Protein AF-A0A117M115-F1 (afdb_monomer_lite)

Organism: NCBI:txid1184387

Secondary structure (DSSP, 8-state):
---SSS-S-GGG-S-------S-----SSPPBHHHHHHHHHHHTPPPPP-TTS--SSSBP-S--HHHH--

pLDDT: mean 92.96, std 7.16, range [56.44, 97.56]

Structure (mmCIF, N/CA/C/O backbone):
data_AF-A0A117M115-F1
#
_entry.id   AF-A0A117M115-F1
#
loop_
_atom_site.group_PDB
_atom_site.id
_atom_site.type_symbol
_atom_site.label_atom_id
_atom_site.label_alt_id
_atom_site.label_comp_id
_atom_site.label_asym_id
_atom_site.label_entity_id
_atom_site.label_seq_id
_atom_site.pdbx_PDB_ins_code
_atom_site.Cartn_x
_atom_site.Cartn_y
_atom_site.Cartn_z
_atom_site.occupancy
_atom_site.B_iso_or_equiv
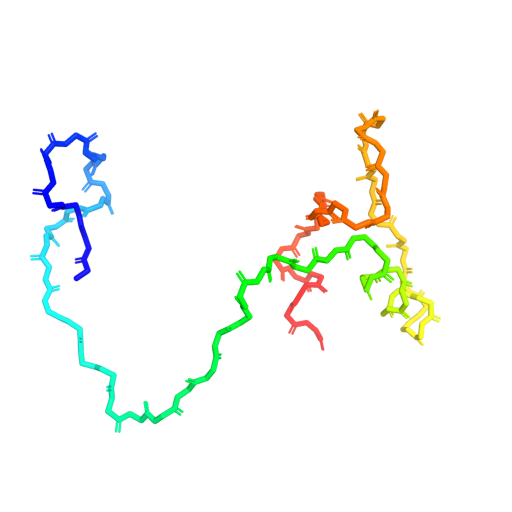_atom_site.auth_seq_id
_atom_site.auth_comp_id
_atom_site.auth_asym_id
_atom_site.auth_atom_id
_atom_site.pdbx_PDB_model_num
ATOM 1 N N . MET A 1 1 ? 11.495 -3.695 -14.572 1.00 94.50 1 MET A N 1
ATOM 2 C CA . MET A 1 1 ? 11.286 -3.032 -13.271 1.00 94.50 1 MET A CA 1
ATOM 3 C C . MET A 1 1 ? 12.540 -2.238 -12.931 1.00 94.50 1 MET A C 1
ATOM 5 O O . MET A 1 1 ? 13.632 -2.726 -13.207 1.00 94.50 1 MET A O 1
ATOM 9 N N . GLY A 1 2 ? 12.372 -1.019 -12.422 1.00 95.12 2 GLY A N 1
ATOM 10 C CA . GLY A 1 2 ? 13.438 -0.029 -12.220 1.00 95.12 2 GLY A CA 1
ATOM 11 C C . GLY A 1 2 ? 13.108 1.302 -12.902 1.00 95.12 2 GLY A C 1
ATOM 12 O O . GLY A 1 2 ? 12.116 1.386 -13.634 1.00 95.12 2 GLY A O 1
ATOM 13 N N . ASP A 1 3 ? 13.921 2.325 -12.660 1.00 95.00 3 ASP A N 1
ATOM 14 C CA . ASP A 1 3 ? 13.727 3.661 -13.234 1.00 95.00 3 ASP A CA 1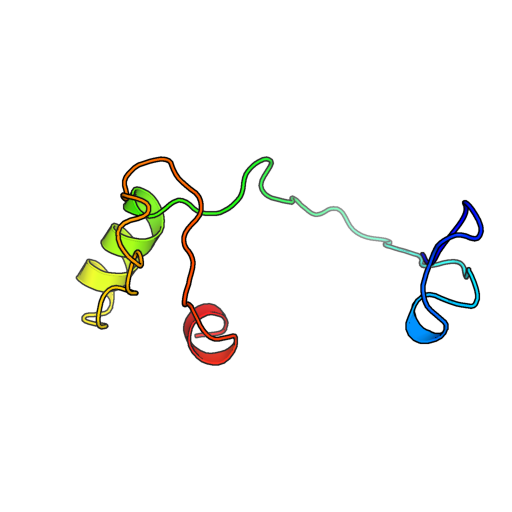
ATOM 15 C C . ASP A 1 3 ? 13.940 3.671 -14.763 1.00 95.00 3 ASP A C 1
ATOM 17 O O . ASP A 1 3 ? 14.880 3.078 -15.296 1.00 95.00 3 ASP A O 1
ATOM 21 N N . THR A 1 4 ? 13.030 4.340 -15.474 1.00 93.50 4 THR A N 1
ATOM 22 C CA . THR A 1 4 ? 13.038 4.492 -16.940 1.00 93.50 4 THR A CA 1
ATOM 23 C C . THR A 1 4 ? 13.289 5.941 -17.377 1.00 93.50 4 THR A C 1
ATOM 25 O O . THR A 1 4 ? 13.672 6.167 -18.527 1.00 93.50 4 THR A O 1
ATOM 28 N N . TRP A 1 5 ? 13.083 6.923 -16.495 1.00 92.00 5 TRP A N 1
ATOM 29 C CA . TRP A 1 5 ? 13.138 8.350 -16.832 1.00 92.00 5 TRP A CA 1
ATOM 30 C C . TRP A 1 5 ? 14.450 9.025 -16.420 1.00 92.00 5 TRP A C 1
ATOM 32 O O . TRP A 1 5 ? 14.741 10.117 -16.913 1.00 92.00 5 TRP A O 1
ATOM 42 N N . GLY A 1 6 ? 15.284 8.351 -15.625 1.00 90.56 6 GLY A N 1
ATOM 43 C CA . GLY A 1 6 ? 16.615 8.828 -15.247 1.00 90.56 6 GLY A CA 1
ATOM 44 C C . GLY A 1 6 ? 16.596 9.856 -14.116 1.00 90.56 6 GLY A C 1
ATOM 45 O O . GLY A 1 6 ? 17.589 10.561 -13.927 1.00 90.56 6 GLY A O 1
ATOM 46 N N . ASP A 1 7 ? 15.476 9.974 -13.404 1.00 93.88 7 ASP A N 1
ATOM 47 C CA . ASP A 1 7 ? 15.287 10.813 -12.220 1.00 93.88 7 ASP A CA 1
ATOM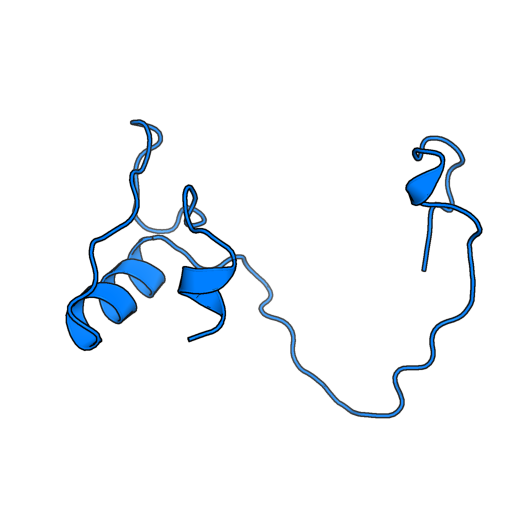 48 C C . ASP A 1 7 ? 15.153 9.997 -10.920 1.00 93.88 7 ASP A C 1
ATOM 50 O O . ASP A 1 7 ? 14.979 10.586 -9.849 1.00 93.88 7 ASP A O 1
ATOM 54 N N . GLY A 1 8 ? 15.282 8.667 -10.998 1.00 90.25 8 GLY A N 1
ATOM 55 C CA . GLY A 1 8 ? 15.253 7.762 -9.851 1.00 90.25 8 GLY A CA 1
ATOM 56 C C . GLY A 1 8 ? 16.544 7.753 -9.029 1.00 90.25 8 GLY A C 1
ATOM 57 O O . GLY A 1 8 ? 17.610 8.218 -9.449 1.00 90.25 8 GLY A O 1
ATOM 58 N N . TYR A 1 9 ? 16.457 7.196 -7.823 1.00 94.88 9 TYR A N 1
ATOM 59 C CA . TYR A 1 9 ? 17.616 7.015 -6.949 1.00 94.88 9 TYR A CA 1
ATOM 60 C C . TYR A 1 9 ? 18.486 5.818 -7.369 1.00 94.88 9 TYR A C 1
ATOM 62 O O . TYR A 1 9 ? 18.059 4.930 -8.106 1.00 94.88 9 TYR A O 1
ATOM 70 N N . GLU A 1 10 ? 19.718 5.741 -6.849 1.00 95.44 10 GLU A N 1
ATOM 71 C CA . GLU A 1 10 ? 20.654 4.646 -7.164 1.00 95.44 10 GLU A CA 1
ATOM 72 C C . GLU A 1 10 ? 20.075 3.249 -6.872 1.00 95.44 10 GLU A C 1
ATO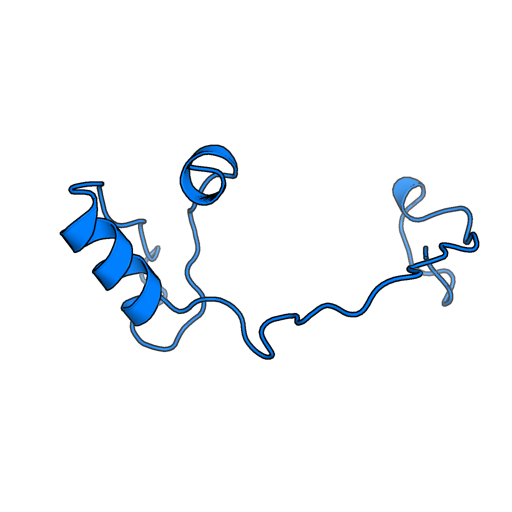M 74 O O . GLU A 1 10 ? 20.409 2.288 -7.560 1.00 95.44 10 GLU A O 1
ATOM 79 N N . ASN A 1 11 ? 19.181 3.128 -5.884 1.00 95.56 11 ASN A N 1
ATOM 80 C CA . ASN A 1 11 ? 18.526 1.869 -5.517 1.00 95.56 11 ASN A CA 1
ATOM 81 C C . ASN A 1 11 ? 17.341 1.484 -6.423 1.00 95.56 11 ASN A C 1
ATOM 83 O O . ASN A 1 11 ? 16.757 0.420 -6.224 1.00 95.56 11 ASN A O 1
ATOM 87 N N . GLU A 1 12 ? 16.983 2.316 -7.400 1.00 96.56 12 GLU A N 1
ATOM 88 C CA . GLU A 1 12 ? 15.967 2.024 -8.422 1.00 96.56 12 GLU A CA 1
ATOM 89 C C . GLU A 1 12 ? 16.592 1.501 -9.729 1.00 96.56 12 GLU A C 1
ATOM 91 O O . GLU A 1 12 ? 15.884 1.197 -10.694 1.00 96.56 12 GLU A O 1
ATOM 96 N N . LEU A 1 13 ? 17.924 1.375 -9.756 1.00 94.75 13 LEU A N 1
ATOM 97 C CA . LEU A 1 13 ? 18.726 0.959 -10.900 1.00 94.75 13 LEU A CA 1
ATOM 98 C C . LEU A 1 13 ? 19.496 -0.349 -10.616 1.00 94.75 13 LEU A C 1
ATOM 100 O O . LEU A 1 13 ? 19.795 -0.665 -9.464 1.00 94.75 13 LEU A O 1
ATOM 104 N N . PRO A 1 14 ? 19.883 -1.100 -11.665 1.00 94.06 14 PRO A N 1
ATOM 105 C CA . PRO A 1 14 ? 19.530 -0.888 -13.067 1.00 94.06 14 PRO A CA 1
ATOM 106 C C . PRO A 1 14 ? 18.113 -1.379 -13.397 1.00 94.06 14 PRO A C 1
ATOM 108 O O . PRO A 1 14 ? 17.589 -2.318 -12.788 1.00 94.06 14 PRO A O 1
ATOM 111 N N . LEU A 1 15 ? 17.530 -0.791 -14.443 1.00 96.00 15 LEU A N 1
ATOM 112 C CA . LEU A 1 15 ? 16.348 -1.340 -15.099 1.00 96.00 15 LEU A CA 1
ATOM 113 C C . LEU A 1 15 ? 16.633 -2.773 -15.579 1.00 96.00 15 LEU A C 1
ATOM 115 O O . LEU A 1 15 ? 17.602 -3.009 -16.302 1.00 96.00 15 LEU A O 1
ATOM 119 N N . HIS A 1 16 ? 15.776 -3.721 -15.204 1.00 95.31 16 HIS A N 1
ATOM 120 C CA . HIS A 1 16 ? 15.898 -5.127 -15.603 1.00 95.31 16 HIS A CA 1
ATOM 121 C C . HIS A 1 16 ? 14.533 -5.776 -15.873 1.00 95.31 16 HIS A C 1
ATOM 123 O O . HIS A 1 16 ? 13.486 -5.263 -15.466 1.00 95.31 16 HIS A O 1
ATOM 129 N N . GLU A 1 17 ? 14.531 -6.901 -16.585 1.00 97.06 17 GLU A N 1
ATOM 130 C CA . GLU A 1 17 ? 13.319 -7.661 -16.902 1.00 97.06 17 GLU A CA 1
ATOM 131 C C . GLU A 1 17 ? 12.862 -8.510 -15.706 1.00 97.06 17 GLU A C 1
ATOM 133 O O . GLU A 1 17 ? 13.679 -9.111 -15.011 1.00 97.06 17 GLU A O 1
ATOM 138 N N . VAL A 1 18 ? 11.547 -8.554 -15.478 1.00 96.56 18 VAL A N 1
ATOM 139 C CA . VAL A 1 18 ? 10.902 -9.415 -14.479 1.00 96.56 18 VAL A CA 1
ATOM 140 C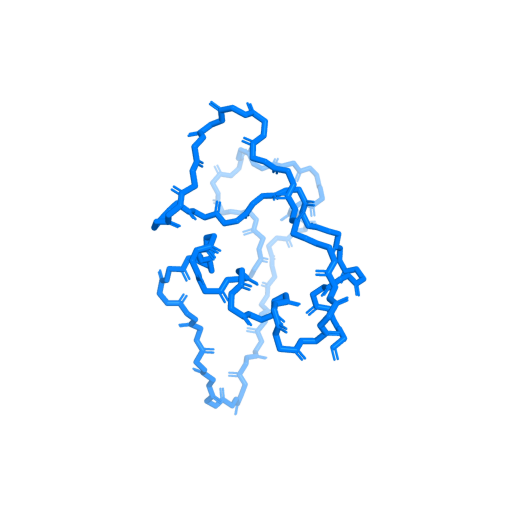 C . VAL A 1 18 ? 9.748 -10.135 -15.165 1.00 96.56 18 VAL A C 1
ATOM 142 O O . VAL A 1 18 ? 8.867 -9.485 -15.728 1.00 96.56 18 VAL A O 1
ATOM 145 N N . THR A 1 19 ? 9.746 -11.464 -15.111 1.00 97.50 19 THR A N 1
ATOM 146 C CA . THR A 1 19 ? 8.673 -12.299 -15.659 1.00 97.50 19 THR A CA 1
ATOM 147 C C . THR A 1 19 ? 7.681 -12.648 -14.553 1.00 97.50 19 THR A C 1
ATOM 149 O O . THR A 1 19 ? 8.071 -13.223 -13.540 1.00 97.50 19 THR A O 1
ATOM 152 N N . ILE A 1 20 ? 6.403 -12.313 -14.754 1.00 96.25 20 ILE A N 1
ATOM 153 C CA . ILE A 1 20 ? 5.289 -12.814 -13.941 1.00 96.25 20 ILE A CA 1
ATOM 154 C C . ILE A 1 20 ? 4.480 -13.740 -14.846 1.00 96.25 20 ILE A C 1
ATOM 156 O O . ILE A 1 20 ? 3.835 -13.284 -15.787 1.00 96.25 20 ILE A O 1
ATOM 160 N N . ASP A 1 21 ? 4.593 -15.042 -14.612 1.00 97.12 21 ASP A N 1
ATOM 161 C CA . ASP A 1 21 ? 4.083 -16.118 -15.470 1.00 97.12 21 ASP A CA 1
ATOM 162 C C . ASP A 1 21 ? 2.743 -16.699 -14.991 1.00 97.12 21 ASP A C 1
ATOM 164 O O . ASP A 1 21 ? 2.307 -17.755 -15.452 1.00 97.12 21 ASP A O 1
ATOM 168 N N . TYR A 1 22 ? 2.072 -15.992 -14.083 1.00 96.62 22 TYR A N 1
ATOM 169 C CA . TYR A 1 22 ? 0.779 -16.355 -13.519 1.00 96.62 22 TYR A CA 1
ATOM 170 C C . TYR A 1 22 ? -0.182 -15.164 -13.506 1.00 96.62 22 TYR A C 1
ATOM 172 O O . TYR A 1 22 ? 0.233 -14.005 -13.470 1.00 96.62 22 TYR A O 1
ATOM 180 N N . ASP A 1 23 ? -1.481 -15.463 -13.486 1.00 97.56 23 ASP A N 1
ATOM 181 C CA . ASP A 1 23 ? -2.524 -14.456 -13.308 1.00 97.56 23 ASP A CA 1
ATOM 182 C C . ASP A 1 23 ? -2.594 -14.017 -11.842 1.00 97.56 23 ASP A C 1
ATOM 184 O O . ASP A 1 23 ? -2.577 -14.835 -10.920 1.00 97.56 23 ASP A O 1
ATOM 188 N N . TYR A 1 24 ? -2.718 -12.713 -11.617 1.00 96.62 24 TYR A N 1
ATOM 189 C CA . TYR A 1 24 ? -2.878 -12.135 -10.289 1.00 96.62 24 TYR A CA 1
ATOM 190 C C . TYR A 1 24 ? -3.788 -10.908 -10.342 1.00 96.62 24 TYR A C 1
ATOM 192 O O . TYR A 1 24 ? -3.985 -10.287 -11.388 1.00 96.62 24 TYR A O 1
ATOM 200 N N . PHE A 1 25 ? -4.338 -10.546 -9.186 1.00 97.12 25 PHE A N 1
ATOM 201 C CA . PHE A 1 25 ? -5.130 -9.335 -9.015 1.00 97.12 25 PHE A CA 1
ATOM 202 C C . PHE A 1 25 ? -4.409 -8.389 -8.065 1.00 97.12 25 PHE A C 1
ATOM 204 O O . PHE A 1 25 ? -3.855 -8.811 -7.052 1.00 97.12 25 PHE A O 1
ATOM 211 N N . ILE A 1 26 ? -4.450 -7.100 -8.383 1.00 96.44 26 ILE A N 1
ATOM 212 C CA . ILE A 1 26 ? -4.015 -6.028 -7.490 1.00 96.44 26 ILE A CA 1
ATOM 213 C C . ILE A 1 26 ? -5.221 -5.132 -7.236 1.00 96.44 26 ILE A C 1
ATOM 215 O O . ILE A 1 26 ? -5.986 -4.826 -8.155 1.00 96.44 26 ILE A O 1
ATOM 219 N N . GLY A 1 27 ? -5.400 -4.726 -5.979 1.00 96.06 27 GLY A N 1
ATOM 220 C CA . GLY A 1 27 ? -6.412 -3.744 -5.612 1.00 96.06 27 GLY A CA 1
ATOM 221 C C . GLY A 1 27 ? -6.211 -2.455 -6.406 1.00 96.06 27 GLY A C 1
ATOM 222 O O . GLY A 1 27 ? -5.114 -1.910 -6.461 1.00 96.06 27 GLY A O 1
ATOM 223 N N . LYS A 1 28 ? -7.276 -1.955 -7.038 1.00 97.25 28 LYS A N 1
ATOM 224 C CA . LYS A 1 28 ? -7.214 -0.703 -7.808 1.00 97.25 28 LYS A CA 1
ATOM 225 C C . LYS A 1 28 ? -6.908 0.516 -6.926 1.00 97.25 28 LYS A C 1
ATOM 227 O O . LYS A 1 28 ? -6.396 1.512 -7.425 1.00 97.25 28 LYS A O 1
ATOM 232 N N . TYR A 1 29 ? -7.284 0.437 -5.654 1.00 97.19 29 TYR A N 1
ATOM 233 C CA . TYR A 1 29 ? -7.136 1.491 -4.662 1.00 97.19 29 TYR A CA 1
ATOM 234 C C . TYR A 1 29 ? -6.447 0.930 -3.425 1.00 97.19 29 TYR A C 1
ATOM 236 O O . TYR A 1 29 ? -6.543 -0.268 -3.144 1.00 97.19 29 TYR A O 1
ATOM 244 N N . GLU A 1 30 ? -5.779 1.809 -2.691 1.00 96.50 30 GLU A N 1
ATOM 245 C CA . GLU A 1 30 ? -5.238 1.508 -1.378 1.00 96.50 30 GLU A CA 1
ATOM 246 C C . GLU A 1 30 ? -6.361 1.142 -0.401 1.00 96.50 30 GLU A C 1
ATOM 248 O O . GLU A 1 30 ? -7.476 1.664 -0.486 1.00 96.50 30 GLU A O 1
ATOM 253 N N . VAL A 1 31 ? -6.040 0.271 0.558 1.00 96.00 31 VAL A N 1
ATOM 254 C CA . VAL A 1 31 ? -6.959 -0.094 1.640 1.00 96.00 31 VAL A CA 1
ATOM 255 C C . VAL A 1 31 ? -7.314 1.153 2.440 1.00 96.00 31 VAL A C 1
ATOM 257 O O . VAL A 1 31 ? -6.443 1.926 2.849 1.00 96.00 31 VAL A O 1
ATOM 260 N N . THR A 1 32 ? -8.603 1.353 2.664 1.00 97.56 32 THR A N 1
ATOM 261 C CA . THR A 1 32 ? -9.125 2.517 3.374 1.00 97.56 32 THR A CA 1
ATOM 262 C C . THR A 1 32 ? -9.141 2.311 4.886 1.00 97.56 32 THR A C 1
ATOM 264 O O . THR A 1 32 ? -9.094 1.184 5.379 1.00 97.56 32 THR A O 1
ATOM 267 N N . PHE A 1 33 ? -9.259 3.402 5.646 1.00 97.38 33 PHE A N 1
ATOM 268 C CA . PHE A 1 33 ? -9.475 3.308 7.091 1.00 97.38 33 PHE A CA 1
ATOM 269 C C . PHE A 1 33 ? -10.749 2.535 7.445 1.00 97.38 33 PHE A C 1
ATOM 271 O O . PHE A 1 33 ? -10.716 1.785 8.408 1.00 97.38 33 PHE A O 1
ATOM 278 N N . ASP A 1 34 ? -11.842 2.679 6.687 1.00 97.50 34 ASP A N 1
ATOM 279 C CA . ASP A 1 34 ? -13.082 1.929 6.959 1.00 97.50 34 ASP A CA 1
ATOM 280 C C . ASP A 1 34 ? -12.876 0.411 6.812 1.00 97.50 34 ASP A C 1
ATOM 282 O O . ASP A 1 34 ? -13.346 -0.368 7.640 1.00 97.50 34 ASP A O 1
ATOM 286 N N . GLU A 1 35 ? -12.145 -0.012 5.778 1.00 96.69 35 GLU A N 1
ATOM 287 C CA . GLU A 1 35 ? -11.830 -1.426 5.540 1.00 96.69 35 GLU A CA 1
ATOM 288 C C . GLU A 1 35 ? -10.868 -1.973 6.600 1.00 96.69 35 GLU A C 1
ATOM 290 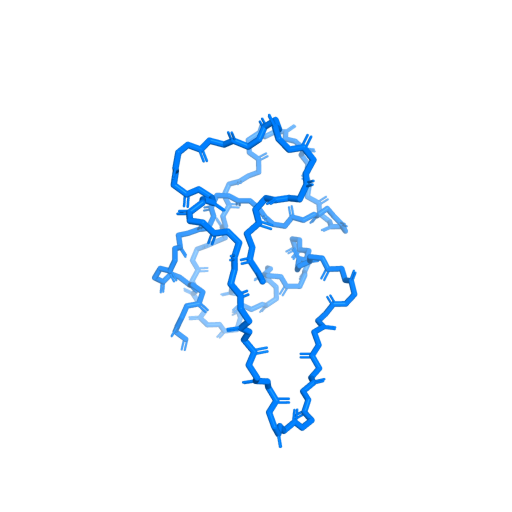O O . GLU A 1 35 ? -11.091 -3.058 7.139 1.00 96.69 35 GLU A O 1
ATOM 295 N N . PHE A 1 36 ? -9.824 -1.213 6.941 1.00 95.25 36 PHE A N 1
ATOM 296 C CA . PHE A 1 36 ? -8.853 -1.637 7.948 1.00 95.25 36 PHE A CA 1
ATOM 297 C C . PHE A 1 36 ? -9.444 -1.629 9.364 1.00 95.25 36 PHE A C 1
ATOM 299 O O . PHE A 1 36 ? -9.142 -2.512 10.160 1.00 95.25 36 PHE A O 1
ATOM 306 N N . ASP A 1 37 ? -10.332 -0.686 9.682 1.00 95.25 37 ASP A N 1
ATOM 307 C CA . ASP A 1 37 ? -11.010 -0.638 10.980 1.00 95.25 37 ASP A CA 1
ATOM 308 C C . ASP A 1 37 ? -11.918 -1.853 11.185 1.00 95.25 37 ASP A C 1
ATOM 310 O O . ASP A 1 37 ? -11.963 -2.378 12.298 1.00 95.25 37 ASP A O 1
ATOM 314 N N . ALA A 1 38 ? -12.579 -2.334 10.126 1.00 95.88 38 ALA A N 1
ATOM 315 C CA . ALA A 1 38 ? -13.357 -3.571 10.172 1.00 95.88 38 ALA A CA 1
ATOM 316 C C . ALA A 1 38 ? -12.469 -4.796 10.449 1.00 95.88 38 ALA A C 1
ATOM 318 O O . ALA A 1 38 ? -12.826 -5.638 11.271 1.00 95.88 38 ALA A O 1
ATOM 319 N N . PHE A 1 39 ? -11.289 -4.865 9.824 1.00 93.38 39 PHE A N 1
ATOM 320 C CA . PHE A 1 39 ? -10.281 -5.883 10.138 1.00 93.38 39 PHE A CA 1
ATOM 321 C C . PHE A 1 39 ? -9.802 -5.786 11.595 1.00 93.38 39 PHE A C 1
ATOM 323 O O . PHE A 1 39 ? -9.714 -6.802 12.286 1.00 93.38 39 PHE A O 1
ATOM 330 N N . CYS A 1 40 ? -9.543 -4.572 12.096 1.00 93.12 40 CYS A N 1
ATOM 331 C CA . CYS A 1 40 ? -9.133 -4.373 13.483 1.00 93.12 40 CYS A CA 1
ATOM 332 C C . CYS A 1 40 ? -10.185 -4.853 14.485 1.00 93.12 40 CYS A C 1
ATOM 334 O O . CYS A 1 40 ? -9.829 -5.470 15.490 1.00 93.12 40 CYS A O 1
ATOM 336 N N . ASP A 1 41 ? -11.458 -4.573 14.210 1.00 95.06 41 ASP A N 1
ATOM 337 C CA . ASP A 1 41 ? -12.571 -4.964 15.072 1.00 95.06 41 ASP A CA 1
ATOM 338 C C . ASP A 1 41 ? -12.761 -6.494 15.105 1.00 95.06 41 ASP A C 1
ATOM 340 O O . ASP A 1 41 ? -13.050 -7.037 16.171 1.00 95.06 41 ASP A O 1
ATOM 344 N N . ASP A 1 42 ? -12.541 -7.193 13.984 1.00 95.50 42 ASP A N 1
ATOM 345 C CA . ASP A 1 42 ? -12.632 -8.662 13.894 1.00 95.50 42 ASP A CA 1
ATOM 346 C C . ASP A 1 42 ? -11.461 -9.366 14.604 1.00 95.50 42 ASP A C 1
ATOM 348 O O . ASP A 1 42 ? -11.650 -10.311 15.371 1.00 95.50 42 ASP A O 1
ATOM 352 N N . MET A 1 43 ? -10.243 -8.852 14.419 1.00 90.00 43 MET A N 1
ATOM 353 C CA . MET A 1 43 ? -9.021 -9.425 14.999 1.00 90.00 43 MET A CA 1
ATOM 354 C C . MET A 1 43 ? -8.745 -8.955 16.436 1.00 90.00 43 MET A C 1
ATOM 356 O O . MET A 1 43 ? -7.827 -9.456 17.089 1.00 90.00 43 MET A O 1
ATOM 360 N N . GLY A 1 44 ? -9.503 -7.975 16.936 1.00 90.25 44 GLY A N 1
ATOM 361 C CA . GLY A 1 44 ? -9.298 -7.377 18.257 1.00 90.25 44 GLY A CA 1
ATOM 362 C C . GLY A 1 44 ? -7.982 -6.602 18.387 1.00 90.25 44 GLY A C 1
ATOM 363 O O . GLY A 1 44 ? -7.426 -6.510 19.485 1.00 90.25 44 GLY A O 1
ATOM 364 N N . ILE A 1 45 ? -7.462 -6.062 17.282 1.00 88.81 45 ILE A N 1
ATOM 365 C CA . ILE A 1 45 ? -6.222 -5.276 17.263 1.00 88.81 45 ILE A CA 1
ATOM 366 C C . ILE A 1 45 ? -6.513 -3.772 17.339 1.00 88.81 45 ILE A C 1
ATOM 368 O O . ILE A 1 45 ? -7.616 -3.299 17.069 1.00 88.81 45 ILE A O 1
ATOM 372 N N . THR A 1 46 ? -5.509 -2.990 17.738 1.00 92.44 46 THR A N 1
ATOM 373 C CA . THR A 1 46 ? -5.679 -1.540 17.910 1.00 92.44 46 THR A CA 1
ATOM 374 C C . THR A 1 46 ? -5.697 -0.830 16.561 1.00 92.44 46 THR A C 1
ATOM 376 O O . THR A 1 46 ? -4.817 -1.037 15.732 1.00 92.44 46 THR A O 1
ATOM 379 N N . LYS A 1 47 ? -6.670 0.067 16.372 1.00 94.31 47 LYS A N 1
ATOM 380 C CA . LYS A 1 47 ? -6.794 0.874 15.154 1.00 94.31 47 LYS A CA 1
ATOM 381 C C . LYS A 1 47 ? -5.615 1.846 15.000 1.00 94.31 47 LYS A C 1
ATOM 383 O O . LYS A 1 47 ? -5.234 2.500 15.979 1.00 94.31 47 LYS A O 1
ATOM 388 N N . PRO A 1 48 ? -5.065 2.008 13.784 1.00 94.38 48 PRO A N 1
ATOM 389 C CA . PRO A 1 48 ? -3.934 2.891 13.542 1.00 94.38 48 PRO A CA 1
ATOM 390 C C . PRO A 1 48 ? -4.332 4.365 13.667 1.00 94.38 48 PRO A C 1
ATOM 392 O O . PRO A 1 48 ? -5.484 4.756 13.431 1.00 94.38 48 PRO A O 1
ATOM 395 N N . LYS A 1 49 ? -3.358 5.205 14.032 1.00 94.69 49 LYS A N 1
ATOM 396 C CA . LYS A 1 49 ? -3.551 6.655 14.168 1.00 94.69 49 LYS A CA 1
ATOM 397 C C . LYS A 1 49 ? -3.736 7.303 12.798 1.00 94.69 49 LYS A C 1
ATOM 399 O O . LYS A 1 49 ? -3.058 6.951 11.842 1.00 94.69 49 LYS A O 1
ATOM 404 N N . ASP A 1 50 ? -4.601 8.308 12.735 1.00 95.62 50 ASP A N 1
ATOM 405 C CA . ASP A 1 50 ? -4.850 9.094 11.523 1.00 95.62 50 ASP A CA 1
ATOM 406 C C . ASP A 1 50 ? -4.071 10.418 11.483 1.00 95.62 50 ASP A C 1
ATOM 408 O O . ASP A 1 50 ? -4.179 11.151 10.510 1.00 95.62 50 ASP A O 1
ATOM 412 N N . PHE A 1 51 ? -3.312 10.762 12.530 1.00 94.38 51 PHE A N 1
ATOM 413 C CA . PHE A 1 51 ? -2.559 12.023 12.642 1.00 94.38 51 PHE A CA 1
ATOM 414 C C . PHE A 1 51 ? -3.385 13.278 12.307 1.00 94.38 51 PHE A C 1
ATOM 416 O O . PHE A 1 51 ? -2.867 14.240 11.734 1.00 94.38 51 PHE A O 1
ATOM 423 N N . SER A 1 52 ? -4.678 13.269 12.649 1.00 94.94 52 SER A N 1
ATOM 424 C CA . SER A 1 52 ? -5.622 14.345 12.318 1.00 94.94 52 SER A CA 1
ATOM 425 C C . SER A 1 52 ? -5.813 14.594 10.810 1.00 94.94 52 SER A C 1
ATOM 427 O O . SER A 1 52 ? -6.377 15.620 10.431 1.00 94.94 52 SER A O 1
ATOM 429 N N . TRP A 1 53 ? -5.386 13.677 9.934 1.00 93.88 53 TRP A N 1
ATOM 430 C CA . TRP A 1 53 ? -5.690 13.717 8.494 1.00 93.88 53 TRP A CA 1
ATOM 431 C C . TRP A 1 53 ? -7.138 13.334 8.175 1.00 93.88 53 TRP A C 1
ATOM 433 O O . TRP A 1 53 ? -7.606 13.568 7.055 1.00 93.88 53 TRP A O 1
ATOM 443 N N . GLY A 1 54 ? -7.844 12.764 9.152 1.00 93.44 54 GLY A N 1
ATOM 444 C CA . GLY A 1 54 ? -9.169 12.194 8.979 1.00 93.44 54 GLY A CA 1
ATOM 445 C C . GLY A 1 54 ? -9.124 10.765 8.439 1.00 93.44 54 GLY A C 1
ATOM 446 O O . GLY A 1 54 ? -8.133 10.317 7.863 1.00 93.44 54 GLY A O 1
ATOM 447 N N . ARG A 1 55 ? -10.237 10.055 8.638 1.00 96.12 55 ARG A N 1
ATOM 448 C CA . ARG A 1 55 ? -10.400 8.622 8.341 1.00 96.12 55 ARG A CA 1
ATOM 449 C C . ARG A 1 55 ? -11.350 8.397 7.156 1.00 96.12 55 ARG A C 1
ATOM 451 O O . ARG A 1 55 ? -11.389 9.214 6.236 1.00 96.12 55 ARG A O 1
ATOM 458 N N . GLN A 1 56 ? -12.155 7.333 7.223 1.00 94.50 56 GLN A N 1
ATOM 459 C CA . GLN A 1 56 ? -13.148 6.906 6.238 1.00 94.50 56 GLN A CA 1
ATOM 460 C C . GLN A 1 56 ? -12.507 6.288 4.991 1.00 94.50 56 GLN A C 1
ATOM 462 O O . GLN A 1 56 ? -11.577 5.492 5.081 1.00 94.50 56 GLN A O 1
ATOM 467 N N . ARG A 1 57 ? -12.942 6.718 3.804 1.00 97.00 57 ARG A N 1
ATOM 468 C CA . ARG A 1 57 ? -12.471 6.244 2.497 1.00 97.00 57 ARG A CA 1
ATOM 469 C C . ARG A 1 57 ? -11.068 6.735 2.111 1.00 97.00 57 ARG A C 1
ATOM 471 O O . ARG A 1 57 ? -10.699 6.665 0.942 1.00 97.00 57 ARG A O 1
ATOM 478 N N . ARG A 1 58 ? -10.315 7.301 3.055 1.00 96.81 58 ARG A N 1
ATOM 479 C CA . ARG A 1 58 ? -8.909 7.672 2.855 1.00 96.81 58 ARG A CA 1
ATOM 480 C C . ARG A 1 58 ? -8.029 6.436 3.046 1.00 96.81 58 ARG A C 1
ATOM 482 O O . ARG A 1 58 ? -8.385 5.611 3.889 1.00 96.81 58 ARG A O 1
ATOM 489 N N . PRO A 1 59 ? -6.895 6.330 2.333 1.00 97.00 59 PRO A N 1
ATOM 490 C CA . PRO A 1 59 ? -5.930 5.264 2.559 1.00 97.00 59 PRO A CA 1
ATOM 491 C C . PRO A 1 59 ? -5.514 5.200 4.026 1.00 97.00 59 PRO A C 1
ATOM 493 O O . PRO A 1 59 ? -5.238 6.237 4.641 1.00 97.00 59 PRO A O 1
ATOM 496 N N . VAL A 1 60 ? -5.476 3.992 4.578 1.00 96.44 60 VAL A N 1
ATOM 497 C CA . VAL A 1 60 ? -4.963 3.768 5.925 1.00 96.44 60 VAL A CA 1
ATOM 498 C C . VAL A 1 60 ? -3.470 4.105 5.959 1.00 96.44 60 VAL A C 1
ATOM 500 O O . VAL A 1 60 ? -2.710 3.767 5.054 1.00 96.44 60 VAL A O 1
ATOM 503 N N . ILE A 1 61 ? -3.045 4.799 7.011 1.00 94.69 61 ILE A N 1
ATOM 504 C CA . ILE A 1 61 ? -1.644 5.156 7.259 1.00 94.69 61 ILE A CA 1
ATOM 505 C C . ILE A 1 61 ? -1.262 4.750 8.680 1.00 94.69 61 ILE A C 1
ATOM 507 O O . ILE A 1 61 ? -2.126 4.411 9.485 1.00 94.69 61 ILE A O 1
ATOM 511 N N . SER A 1 62 ? 0.033 4.818 9.007 1.00 93.50 62 SER A N 1
ATOM 512 C CA . SER A 1 62 ? 0.559 4.433 10.326 1.00 93.50 62 SER A CA 1
ATOM 513 C C . SER A 1 62 ? 0.426 2.942 10.657 1.00 93.50 62 SER A C 1
ATOM 515 O O . SER A 1 62 ? 0.336 2.594 11.834 1.00 93.50 62 SER A O 1
ATOM 517 N N . VAL A 1 63 ? 0.428 2.081 9.640 1.00 92.12 63 VAL A N 1
ATOM 518 C CA . VAL A 1 63 ? 0.418 0.623 9.798 1.00 92.12 63 VAL A CA 1
ATOM 519 C C . VAL A 1 63 ? 1.810 0.089 9.487 1.00 92.12 63 VAL A C 1
ATOM 521 O O . VAL A 1 63 ? 2.419 0.466 8.483 1.00 92.12 63 VAL A O 1
ATOM 524 N N . SER A 1 64 ? 2.347 -0.744 10.370 1.00 87.19 64 SER A N 1
ATOM 525 C CA . SER A 1 64 ? 3.640 -1.393 10.173 1.00 87.19 64 SER A CA 1
ATOM 526 C C . SER A 1 64 ? 3.519 -2.596 9.239 1.00 87.19 64 SER A C 1
ATOM 528 O O . SER A 1 64 ? 2.466 -3.218 9.133 1.00 87.19 64 SER A O 1
ATOM 530 N N . TRP A 1 65 ? 4.631 -2.974 8.604 1.00 82.75 65 TRP A N 1
ATOM 531 C CA . TRP A 1 65 ? 4.692 -4.180 7.772 1.00 82.75 65 TRP A CA 1
ATOM 532 C C . TRP A 1 65 ? 4.211 -5.432 8.523 1.00 82.75 65 TRP A C 1
ATOM 534 O O . TRP A 1 65 ? 3.460 -6.229 7.979 1.00 82.75 65 TRP A O 1
ATOM 544 N N . TYR A 1 66 ? 4.577 -5.564 9.801 1.00 79.31 66 TYR A N 1
ATOM 545 C CA . TYR A 1 66 ? 4.191 -6.708 10.628 1.00 79.31 66 TYR A CA 1
ATOM 546 C C . TYR A 1 66 ? 2.689 -6.775 10.910 1.00 79.31 66 TYR A C 1
ATOM 548 O O . TYR A 1 66 ? 2.160 -7.865 11.081 1.00 79.31 66 TYR A O 1
ATOM 556 N N . GLU A 1 67 ? 2.000 -5.635 10.957 1.00 70.44 67 GLU A N 1
ATOM 557 C CA . GLU A 1 67 ? 0.550 -5.595 11.172 1.00 70.44 67 GLU A CA 1
ATOM 558 C C . GLU A 1 67 ? -0.239 -5.995 9.918 1.00 70.44 67 GLU A C 1
ATOM 560 O O . GLU A 1 67 ? -1.383 -6.415 10.050 1.00 70.44 67 GLU A O 1
ATOM 565 N N . VAL A 1 68 ? 0.354 -5.894 8.718 1.00 72.56 68 VAL A N 1
ATOM 566 C CA . VAL A 1 68 ? -0.312 -6.235 7.441 1.00 72.56 68 VAL A CA 1
ATOM 567 C C . VAL A 1 68 ? 0.078 -7.599 6.868 1.00 72.56 68 VAL A C 1
ATOM 569 O O . VAL A 1 68 ? -0.495 -8.016 5.866 1.00 72.56 68 VAL A O 1
ATOM 572 N N . THR A 1 69 ? 1.042 -8.301 7.469 1.00 71.19 69 THR A N 1
ATOM 573 C CA . THR A 1 69 ? 1.452 -9.657 7.048 1.00 71.19 69 THR A CA 1
ATOM 574 C C . THR A 1 69 ? 0.884 -10.786 7.912 1.00 71.19 69 THR A C 1
ATOM 576 O O . THR A 1 69 ? 1.264 -11.939 7.712 1.00 71.19 69 THR A O 1
ATOM 579 N N . GLN A 1 70 ? 0.039 -10.459 8.892 1.00 56.44 70 GLN A N 1
ATOM 580 C CA . GLN A 1 70 ? -0.629 -11.410 9.789 1.00 56.44 70 GLN A CA 1
ATOM 581 C C . GLN A 1 70 ? -2.004 -11.795 9.251 1.00 56.44 70 GLN A C 1
ATOM 583 O O . GLN A 1 70 ? -2.350 -12.988 9.392 1.00 56.44 70 GLN A O 1
#

Radius of gyration: 16.93 Å; chains: 1; bounding box: 34×31×35 Å

InterPro domains:
  IPR005532 Sulfatase-modifying factor enzyme-like domain [PF03781] (1-69)
  IPR016187 C-type lectin fold [SSF56436] (1-69)
  IPR042095 Sulfatase-modifying factor enzyme superfamily [G3DSA:3.90.1580.10] (1-70)

Sequence (70 aa):
MGDTWGDGYENELPLHEVTIDYDYFIGKYEVTFDEFDAFCDDMGITKPKDFSWGRQRRPVISVSWYEVTQ

Foldseek 3Di:
DFDDPPPDDPVRDDDDDDDDPDDDDDDPDAQFQVNVVVVCVVVVHDRADPVPVDGDRDHGDRDDPVNVVD